Protein AF-A0A2P4XQ29-F1 (afdb_monomer_lite)

Secondary structure (DSSP, 8-state):
---EEEEEETTEEEEEEEEEEEEEETTEEES---TT---EEEETTB----TT-EEEEE----PPPP-

Sequence (67 aa):
MQAKYRLVRDGEIIIENVDMSSMRHFQQKVSEVNKGQECGLQLAGMDEFQPGDTLEAYTTKVMRPEI

pLDDT: mean 88.13, std 6.54, range [53.09, 94.62]

Organism: NCBI:txid4796

Structure (mmCIF, N/CA/C/O backbone):
data_AF-A0A2P4XQ29-F1
#
_entry.id   AF-A0A2P4XQ29-F1
#
loop_
_atom_site.group_PDB
_atom_site.id
_atom_site.type_symbol
_atom_site.label_atom_id
_atom_site.label_alt_id
_atom_site.label_comp_id
_atom_site.label_asym_id
_atom_site.label_entity_id
_atom_site.label_seq_id
_atom_site.pdbx_PDB_ins_code
_atom_site.Cartn_x
_atom_site.Cartn_y
_atom_site.Cartn_z
_atom_site.occupancy
_atom_site.B_iso_or_equiv
_atom_site.auth_seq_id
_atom_site.auth_comp_id
_atom_site.auth_asym_id
_atom_site.auth_atom_id
_atom_site.pdbx_PDB_model_num
ATOM 1 N N . MET A 1 1 ? 9.968 -3.437 6.180 1.00 53.09 1 MET A N 1
ATOM 2 C CA . MET A 1 1 ? 10.305 -3.453 4.739 1.00 53.09 1 MET A CA 1
ATOM 3 C C . MET A 1 1 ? 9.588 -2.285 4.086 1.00 53.09 1 MET A C 1
ATOM 5 O O . MET A 1 1 ? 8.441 -2.056 4.440 1.00 53.09 1 MET A O 1
ATOM 9 N N . GLN A 1 2 ? 10.248 -1.511 3.223 1.00 69.38 2 GLN A N 1
ATOM 10 C CA . GLN A 1 2 ? 9.597 -0.404 2.514 1.00 69.38 2 GLN A CA 1
ATOM 11 C C . GLN A 1 2 ? 9.282 -0.885 1.095 1.00 69.38 2 GLN A C 1
ATOM 13 O O . GLN A 1 2 ? 10.183 -1.013 0.270 1.00 69.38 2 GLN A O 1
ATOM 18 N N . ALA A 1 3 ? 8.023 -1.260 0.865 1.00 86.06 3 ALA A N 1
ATOM 19 C CA . ALA A 1 3 ? 7.528 -1.609 -0.461 1.00 86.06 3 ALA A CA 1
ATOM 20 C C . ALA A 1 3 ? 7.139 -0.333 -1.216 1.00 86.06 3 ALA A C 1
ATOM 22 O O . ALA A 1 3 ? 6.676 0.634 -0.607 1.00 86.06 3 ALA A O 1
ATOM 23 N N . LYS A 1 4 ? 7.316 -0.355 -2.535 1.00 91.12 4 LYS A N 1
ATOM 24 C CA . LYS A 1 4 ? 6.737 0.631 -3.446 1.00 91.12 4 LYS A CA 1
ATOM 25 C C . LYS A 1 4 ? 5.440 0.080 -4.011 1.00 91.12 4 LYS A C 1
ATOM 27 O O . LYS A 1 4 ? 5.291 -1.134 -4.148 1.00 91.12 4 LYS A O 1
ATOM 32 N N . TYR A 1 5 ? 4.518 0.976 -4.324 1.00 92.38 5 TYR A N 1
ATOM 33 C CA . TYR A 1 5 ? 3.212 0.625 -4.851 1.00 92.38 5 TYR A CA 1
ATOM 34 C C . TYR A 1 5 ? 3.003 1.264 -6.219 1.00 92.38 5 TYR A C 1
ATOM 36 O O . TYR A 1 5 ? 3.461 2.382 -6.478 1.00 92.38 5 TYR A O 1
ATOM 44 N N . ARG A 1 6 ? 2.296 0.544 -7.087 1.00 93.31 6 ARG A N 1
ATOM 45 C CA . ARG A 1 6 ? 1.752 1.066 -8.341 1.00 93.31 6 ARG A CA 1
ATOM 46 C C . ARG A 1 6 ? 0.271 0.731 -8.445 1.00 93.31 6 ARG A C 1
ATOM 48 O O . ARG A 1 6 ? -0.169 -0.291 -7.916 1.00 93.31 6 ARG A O 1
ATOM 55 N N . LEU A 1 7 ? -0.472 1.589 -9.127 1.00 93.38 7 LEU A N 1
ATOM 56 C CA . LEU A 1 7 ? -1.872 1.367 -9.450 1.00 93.38 7 LEU A CA 1
ATOM 57 C C . LEU A 1 7 ? -2.011 1.133 -10.944 1.00 93.38 7 LEU A C 1
ATOM 59 O O . LEU A 1 7 ? -1.525 1.930 -11.747 1.00 93.38 7 LEU A O 1
ATOM 63 N N . VAL A 1 8 ? -2.732 0.077 -11.284 1.00 94.62 8 VAL A N 1
ATOM 64 C CA . VAL A 1 8 ? -3.082 -0.285 -12.648 1.00 94.62 8 VAL A CA 1
ATOM 65 C C . VAL A 1 8 ? -4.598 -0.249 -12.789 1.00 94.62 8 VAL A C 1
ATOM 67 O O . VAL A 1 8 ? -5.311 -0.894 -12.017 1.00 94.62 8 VAL A O 1
ATOM 70 N N . ARG A 1 9 ? -5.090 0.489 -13.782 1.00 94.62 9 ARG A N 1
ATOM 71 C CA . ARG A 1 9 ? -6.513 0.602 -14.122 1.00 94.62 9 ARG A CA 1
ATOM 72 C C . ARG A 1 9 ? -6.675 0.324 -15.605 1.00 94.62 9 A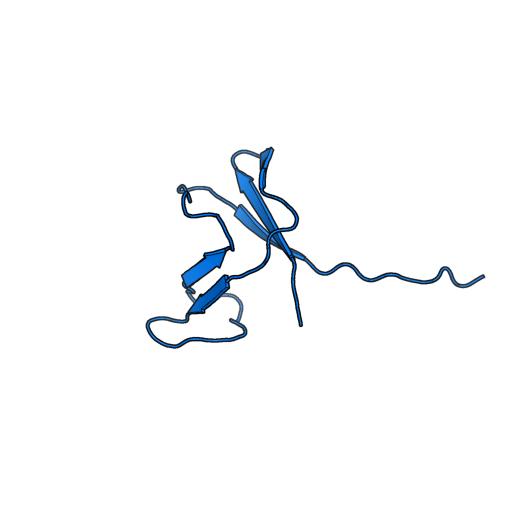RG A C 1
ATOM 74 O O . ARG A 1 9 ? -5.994 0.941 -16.411 1.00 94.62 9 ARG A O 1
ATOM 81 N N . ASP A 1 10 ? -7.540 -0.625 -15.948 1.00 93.94 10 ASP A N 1
ATOM 82 C CA . ASP A 1 10 ? -7.781 -1.034 -17.343 1.00 93.94 10 ASP A CA 1
ATOM 83 C C . ASP A 1 10 ? -6.496 -1.420 -18.118 1.00 93.94 10 ASP A C 1
ATOM 85 O O . ASP A 1 10 ? -6.400 -1.294 -19.331 1.00 93.94 10 ASP A O 1
ATOM 89 N N . GLY A 1 11 ? -5.471 -1.895 -17.399 1.00 92.75 11 GLY A N 1
ATOM 90 C CA . GLY A 1 11 ? -4.164 -2.243 -17.968 1.00 92.75 11 GLY A CA 1
ATOM 91 C C . GLY A 1 11 ? -3.169 -1.082 -18.084 1.00 92.75 11 GLY A C 1
ATOM 92 O O . GLY A 1 11 ? -2.007 -1.327 -18.406 1.00 92.75 11 GLY A O 1
ATOM 93 N N . GLU A 1 12 ? -3.568 0.151 -17.766 1.00 94.00 12 GLU A N 1
ATOM 94 C CA . GLU A 1 12 ? -2.690 1.323 -17.757 1.00 94.00 12 GLU A CA 1
ATOM 95 C C . GLU A 1 12 ? -2.173 1.641 -16.350 1.00 94.00 12 GLU A C 1
ATOM 97 O O . GLU A 1 12 ? -2.898 1.538 -15.357 1.00 94.00 12 GLU A O 1
ATOM 102 N N . ILE A 1 13 ? -0.903 2.046 -16.254 1.00 93.56 13 ILE A N 1
ATOM 103 C CA . ILE A 1 13 ? -0.293 2.471 -14.990 1.00 93.56 13 ILE A CA 1
ATOM 104 C C . ILE A 1 13 ? -0.738 3.905 -14.704 1.00 93.56 13 ILE A C 1
ATOM 106 O O . ILE A 1 13 ? -0.305 4.843 -15.369 1.00 93.56 13 ILE A O 1
ATOM 110 N N . ILE A 1 14 ? -1.583 4.070 -13.690 1.00 92.69 14 ILE A N 1
ATOM 111 C CA . ILE A 1 14 ? -2.106 5.378 -13.275 1.00 92.69 14 ILE A CA 1
ATOM 112 C C . ILE A 1 14 ? -1.133 6.075 -12.325 1.00 92.69 14 ILE A C 1
ATOM 114 O O . ILE A 1 14 ? -0.944 7.287 -12.390 1.00 92.69 14 ILE A O 1
ATOM 118 N N . ILE A 1 15 ? -0.500 5.302 -11.442 1.00 91.19 15 ILE A N 1
ATOM 119 C CA . ILE A 1 15 ? 0.535 5.793 -10.535 1.00 91.19 15 ILE A CA 1
ATOM 120 C C . ILE A 1 15 ? 1.607 4.727 -10.336 1.00 91.19 15 ILE A C 1
ATOM 122 O O . ILE A 1 15 ? 1.316 3.531 -10.316 1.00 91.19 15 ILE A O 1
ATOM 126 N N . GLU A 1 16 ? 2.850 5.161 -10.163 1.00 92.06 16 GLU A N 1
ATOM 127 C CA . GLU A 1 16 ? 4.000 4.288 -9.951 1.00 92.06 16 GLU A CA 1
ATOM 128 C C . GLU A 1 16 ? 4.923 4.855 -8.867 1.00 92.06 16 GLU A C 1
ATOM 130 O O . GLU A 1 16 ? 4.925 6.057 -8.603 1.00 92.06 16 GLU A O 1
ATOM 135 N N . ASN A 1 17 ? 5.742 3.988 -8.263 1.00 91.12 17 ASN A N 1
ATOM 136 C CA . ASN A 1 17 ? 6.772 4.339 -7.284 1.00 91.12 17 ASN A CA 1
ATOM 137 C C . ASN A 1 17 ? 6.246 5.101 -6.062 1.00 91.12 17 ASN A C 1
ATOM 139 O O . ASN A 1 17 ? 6.995 5.846 -5.427 1.00 91.12 17 ASN A O 1
ATOM 143 N N . VAL A 1 18 ? 4.985 4.878 -5.692 1.00 91.44 18 VAL A N 1
ATOM 144 C CA . VAL A 1 18 ? 4.372 5.586 -4.573 1.00 91.44 18 VAL A CA 1
ATOM 145 C C . VAL A 1 18 ? 4.622 4.863 -3.253 1.00 91.44 18 VAL A C 1
ATOM 147 O O . VAL A 1 18 ? 4.658 3.630 -3.177 1.00 91.44 18 VAL A O 1
ATOM 150 N N . ASP A 1 19 ? 4.808 5.652 -2.199 1.00 91.31 19 ASP A N 1
ATOM 151 C CA . ASP A 1 19 ? 4.952 5.161 -0.836 1.00 91.31 19 ASP A CA 1
ATOM 152 C C . ASP A 1 19 ? 3.589 4.979 -0.163 1.00 91.31 19 ASP A C 1
ATOM 154 O O . ASP A 1 19 ? 2.644 5.743 -0.371 1.00 91.31 19 ASP A O 1
ATOM 158 N N . MET A 1 20 ? 3.495 3.974 0.704 1.00 89.69 20 MET A N 1
ATOM 159 C CA . MET A 1 20 ? 2.332 3.793 1.565 1.00 89.69 20 MET A CA 1
ATOM 160 C C . MET A 1 20 ? 2.384 4.773 2.737 1.00 89.69 20 MET A C 1
ATOM 162 O O . MET A 1 20 ? 3.334 4.773 3.518 1.00 89.69 20 MET A O 1
ATOM 166 N N . SER A 1 21 ? 1.318 5.552 2.904 1.00 90.50 21 SER A N 1
ATOM 167 C CA . SER A 1 21 ? 1.128 6.445 4.048 1.00 90.50 21 SER A CA 1
ATOM 168 C C . SER A 1 21 ? 0.666 5.671 5.288 1.00 90.50 21 SER A C 1
ATOM 170 O O . SER A 1 21 ? 1.240 5.794 6.375 1.00 90.50 21 SER A O 1
ATOM 172 N N . SER A 1 22 ? -0.354 4.819 5.146 1.00 89.81 22 SER A N 1
ATOM 173 C CA . SER A 1 22 ? -0.799 3.946 6.233 1.00 89.81 22 SER A CA 1
ATOM 174 C C . SER A 1 22 ? -1.540 2.711 5.732 1.00 89.81 22 SER A C 1
ATOM 176 O O . SER A 1 22 ? -2.139 2.726 4.660 1.00 89.81 22 SER A O 1
ATOM 178 N N . MET A 1 23 ? -1.512 1.650 6.537 1.00 90.38 23 MET A N 1
ATOM 179 C CA . MET A 1 23 ? -2.328 0.459 6.343 1.00 90.38 23 MET A CA 1
ATOM 180 C C . MET A 1 23 ? -3.101 0.177 7.625 1.00 90.38 23 MET A C 1
ATOM 182 O O . MET A 1 23 ? -2.589 0.341 8.742 1.00 90.38 23 MET A O 1
ATOM 186 N N . ARG A 1 24 ? -4.365 -0.198 7.469 1.00 90.69 24 ARG A N 1
ATOM 187 C CA . ARG A 1 24 ? -5.268 -0.485 8.577 1.00 90.69 24 ARG A CA 1
ATOM 188 C C . ARG A 1 24 ? -6.017 -1.778 8.330 1.00 90.69 24 ARG A C 1
ATOM 190 O O . ARG A 1 24 ? -6.506 -2.021 7.234 1.00 90.69 24 ARG A O 1
ATOM 197 N N . HIS A 1 25 ? -6.152 -2.575 9.376 1.00 90.81 25 HIS A N 1
ATOM 198 C CA . HIS A 1 25 ? -7.108 -3.668 9.420 1.00 90.81 25 HIS A CA 1
ATOM 199 C C . HIS A 1 25 ? -8.235 -3.231 10.355 1.00 90.81 25 HIS A C 1
ATOM 201 O O . HIS A 1 25 ? -8.030 -3.073 11.563 1.00 90.81 25 HIS A O 1
ATOM 207 N N . PHE A 1 26 ? -9.403 -2.937 9.782 1.00 86.88 26 PHE A N 1
ATOM 208 C CA . PHE A 1 26 ? -10.486 -2.229 10.467 1.00 86.88 26 PHE A CA 1
ATOM 209 C C . PHE A 1 26 ? -9.999 -0.892 11.059 1.00 86.88 26 PHE A C 1
ATOM 211 O O . PHE A 1 26 ? -9.554 -0.005 10.334 1.00 86.88 26 PHE A O 1
ATOM 218 N N . GLN A 1 27 ? -10.052 -0.733 12.381 1.00 89.00 27 GLN A N 1
ATOM 219 C CA . GLN A 1 27 ? -9.613 0.483 13.071 1.00 89.00 27 GLN A CA 1
ATOM 220 C C . GLN A 1 27 ? -8.126 0.446 13.460 1.00 89.00 27 GLN A C 1
ATOM 222 O O . GLN A 1 27 ? -7.542 1.482 13.793 1.00 89.00 27 GLN A O 1
ATOM 227 N N . GLN A 1 28 ? -7.490 -0.726 13.397 1.00 89.94 28 GLN A N 1
ATOM 228 C CA . GLN A 1 28 ? -6.130 -0.929 13.883 1.00 89.94 28 GLN A CA 1
ATOM 229 C C . GLN A 1 28 ? -5.107 -0.615 12.796 1.00 89.94 28 GLN A C 1
ATOM 231 O O . GLN A 1 28 ? -5.209 -1.113 11.677 1.00 89.94 28 GLN A O 1
ATOM 236 N N . LYS A 1 29 ? -4.102 0.201 13.128 1.00 90.19 29 LYS A N 1
ATOM 237 C CA . LYS A 1 29 ? -2.958 0.450 12.245 1.00 90.19 29 LYS A CA 1
ATOM 238 C C . LYS A 1 29 ? -2.043 -0.770 12.268 1.00 90.19 29 LYS A C 1
ATOM 240 O O . LYS A 1 29 ? -1.621 -1.196 13.339 1.00 90.19 29 LYS A O 1
ATOM 245 N N . VAL A 1 30 ? -1.739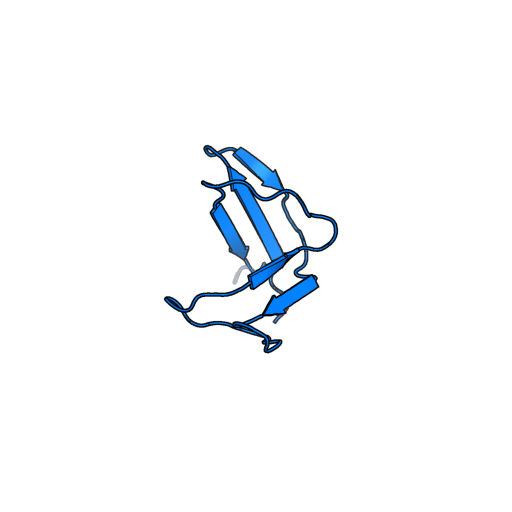 -1.303 11.094 1.00 90.06 30 VAL A N 1
ATOM 246 C CA . VAL A 1 30 ? -0.898 -2.491 10.921 1.00 90.06 30 VAL A CA 1
ATOM 247 C C . VAL A 1 30 ? 0.226 -2.182 9.945 1.00 90.06 30 VAL A C 1
ATOM 249 O O . VAL A 1 30 ? 0.106 -1.289 9.107 1.00 90.06 30 VAL A O 1
ATOM 252 N N . SER A 1 31 ? 1.333 -2.904 10.074 1.00 86.62 31 SER A N 1
ATOM 253 C CA . SER A 1 31 ? 2.456 -2.784 9.140 1.00 86.62 31 SER A CA 1
ATOM 254 C C . SER A 1 31 ? 2.295 -3.703 7.930 1.00 86.62 31 SER A C 1
ATOM 256 O O . SER A 1 31 ? 2.842 -3.405 6.873 1.00 86.62 31 SER A O 1
ATOM 258 N N . GLU A 1 32 ? 1.571 -4.814 8.095 1.00 84.44 32 GLU A N 1
ATOM 259 C CA . GLU A 1 32 ? 1.435 -5.896 7.119 1.00 84.44 32 GLU A CA 1
ATOM 260 C C . GLU A 1 32 ? 0.065 -6.572 7.282 1.00 84.44 32 GLU A C 1
ATOM 262 O O . GLU A 1 32 ? -0.505 -6.588 8.377 1.00 84.44 32 GLU A O 1
ATOM 267 N N . VAL A 1 33 ? -0.452 -7.142 6.194 1.00 86.81 33 VAL A N 1
ATOM 268 C CA . VAL A 1 33 ? -1.710 -7.902 6.158 1.00 86.81 33 VAL A CA 1
ATOM 269 C C . VAL A 1 33 ? -1.503 -9.192 5.378 1.00 86.81 33 VAL A C 1
ATOM 271 O O . VAL A 1 33 ? -0.752 -9.222 4.402 1.00 86.81 33 VAL A O 1
ATOM 274 N N . ASN A 1 34 ? -2.157 -10.272 5.805 1.00 88.06 34 ASN A N 1
ATOM 275 C CA . ASN A 1 34 ? -2.061 -11.547 5.103 1.00 88.06 34 ASN A CA 1
ATOM 276 C C . ASN A 1 34 ? -3.062 -11.622 3.950 1.00 88.06 34 ASN A C 1
ATOM 278 O O . ASN A 1 34 ? -4.110 -10.973 3.950 1.00 88.06 34 ASN A O 1
ATOM 282 N N . LYS A 1 35 ? -2.756 -12.484 2.976 1.00 88.81 35 LYS A N 1
ATOM 283 C CA . LYS A 1 35 ? -3.653 -12.772 1.856 1.00 88.81 35 LYS A CA 1
ATOM 284 C C . LYS A 1 35 ? -5.035 -13.200 2.364 1.00 88.81 35 LYS A C 1
ATOM 286 O O . LYS A 1 35 ? -5.139 -14.078 3.216 1.00 88.81 35 LYS A O 1
ATOM 291 N N . GLY A 1 36 ? -6.082 -12.621 1.779 1.00 87.00 36 GLY A N 1
ATOM 292 C CA . GLY A 1 36 ? -7.474 -12.937 2.111 1.00 87.00 36 GLY A CA 1
ATOM 293 C C . GLY A 1 36 ? -8.036 -12.153 3.298 1.00 87.00 36 GLY A C 1
ATOM 294 O O . GLY A 1 36 ? -9.198 -12.348 3.638 1.00 87.00 36 GLY A O 1
ATOM 295 N N . GLN A 1 37 ? -7.249 -11.265 3.911 1.00 88.56 37 GLN A N 1
ATOM 296 C CA . GLN A 1 37 ? -7.756 -10.306 4.886 1.00 88.56 37 GLN A CA 1
ATOM 297 C C . GLN A 1 37 ? -8.119 -8.992 4.200 1.00 88.56 37 GLN A C 1
ATOM 299 O O . GLN A 1 37 ? -7.381 -8.501 3.348 1.00 88.56 37 GLN A O 1
ATOM 304 N N . GLU A 1 38 ? -9.234 -8.402 4.613 1.00 87.81 38 GLU A N 1
ATOM 305 C CA . GLU A 1 38 ? -9.579 -7.046 4.203 1.00 87.81 38 GLU A CA 1
ATOM 306 C C . GLU A 1 38 ? -8.634 -6.037 4.859 1.00 87.81 38 GLU A C 1
ATOM 308 O O . GLU A 1 38 ? -8.282 -6.149 6.036 1.00 87.81 38 GLU A O 1
ATOM 313 N N . CYS A 1 39 ? -8.227 -5.025 4.108 1.00 89.62 39 CYS A N 1
ATOM 314 C CA . CYS A 1 39 ? -7.366 -3.967 4.605 1.00 89.62 39 CYS A CA 1
ATOM 315 C C . CYS A 1 39 ? -7.741 -2.632 3.968 1.00 89.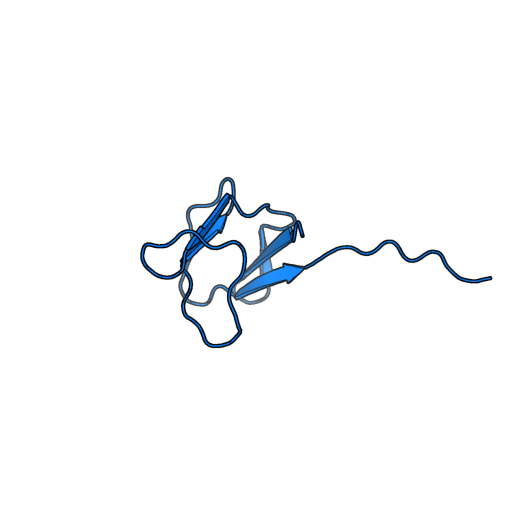62 39 CYS A C 1
ATOM 317 O O . CYS A 1 39 ? -8.068 -2.566 2.786 1.00 89.62 39 CYS A O 1
ATOM 319 N N . GLY A 1 40 ? -7.657 -1.561 4.749 1.00 89.12 40 GLY A N 1
ATOM 320 C CA . GLY A 1 40 ? -7.631 -0.199 4.241 1.00 89.12 40 GLY A CA 1
ATOM 321 C C . GLY A 1 40 ? -6.192 0.212 3.957 1.00 89.12 40 GLY A C 1
ATOM 322 O O . GLY A 1 40 ? -5.320 0.044 4.815 1.00 89.12 40 GLY A O 1
ATOM 323 N N . LEU A 1 41 ? -5.948 0.768 2.774 1.00 89.69 41 LEU A N 1
ATOM 324 C CA . LEU A 1 41 ? -4.654 1.304 2.374 1.00 89.69 41 LEU A CA 1
ATOM 325 C C . LEU A 1 41 ? -4.788 2.788 2.051 1.00 89.69 41 LEU A C 1
ATOM 327 O O . LEU A 1 41 ? -5.719 3.196 1.365 1.00 89.69 41 LEU A O 1
ATOM 331 N N . GLN A 1 42 ? -3.821 3.575 2.506 1.00 89.88 42 GLN A N 1
ATOM 332 C CA . GLN A 1 42 ? -3.656 4.958 2.097 1.00 89.88 42 GLN A CA 1
ATOM 333 C C . GLN A 1 42 ? -2.275 5.128 1.475 1.00 89.88 42 GLN A C 1
ATOM 335 O O . GLN A 1 42 ? -1.258 4.840 2.115 1.00 89.88 42 GLN A O 1
ATOM 340 N N . LEU A 1 43 ? -2.241 5.613 0.239 1.00 90.44 43 LEU A N 1
ATOM 341 C CA . LEU A 1 43 ? -1.017 5.955 -0.473 1.00 90.44 43 LEU A CA 1
ATOM 342 C C . LEU A 1 43 ? -0.672 7.434 -0.262 1.00 90.44 43 LEU A C 1
ATOM 344 O O . LEU A 1 43 ? -1.541 8.261 0.010 1.00 90.44 43 LEU A O 1
ATOM 348 N N . ALA A 1 44 ? 0.611 7.773 -0.332 1.00 89.38 44 ALA A N 1
ATOM 349 C CA . ALA A 1 44 ? 1.056 9.152 -0.195 1.00 89.38 44 ALA A CA 1
ATOM 350 C C . ALA A 1 44 ? 0.660 9.973 -1.435 1.00 89.38 44 ALA A C 1
ATOM 352 O O . ALA A 1 44 ? 1.073 9.652 -2.545 1.00 89.38 44 ALA A O 1
ATOM 353 N N . GLY A 1 45 ? -0.113 11.045 -1.233 1.00 85.38 45 GLY A N 1
ATOM 354 C CA . GLY A 1 45 ? -0.491 11.975 -2.304 1.00 85.38 45 GLY A CA 1
ATOM 355 C C . GLY A 1 45 ? -1.535 11.439 -3.287 1.00 85.38 45 GLY A C 1
ATOM 356 O O . GLY A 1 45 ? -1.649 11.980 -4.382 1.00 85.38 45 GLY A O 1
ATOM 357 N N . MET A 1 46 ? -2.278 10.392 -2.913 1.00 83.00 46 MET A N 1
ATOM 358 C CA . MET A 1 46 ? -3.327 9.807 -3.743 1.00 83.00 46 MET A CA 1
ATOM 359 C C . MET A 1 46 ? -4.595 9.542 -2.927 1.00 83.00 46 MET A C 1
ATOM 361 O O . MET A 1 46 ? -4.572 8.758 -1.978 1.00 83.00 46 MET A O 1
ATOM 365 N N . ASP A 1 47 ? -5.700 10.148 -3.360 1.00 81.25 47 ASP A N 1
ATOM 366 C CA . ASP A 1 47 ? -7.023 10.020 -2.733 1.00 81.25 47 ASP A CA 1
ATOM 367 C C . ASP A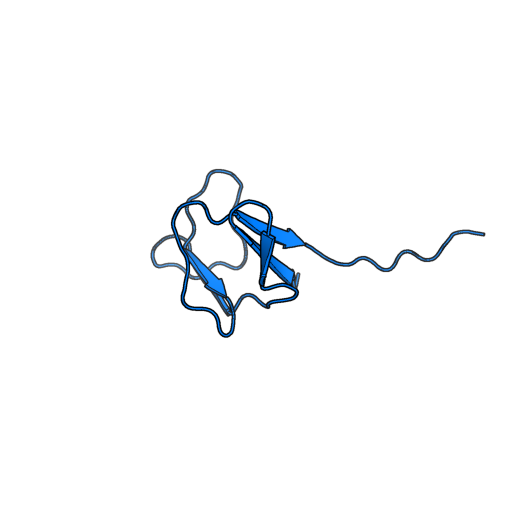 1 47 ? -8.089 9.435 -3.683 1.00 81.25 47 ASP A C 1
ATOM 369 O O . ASP A 1 47 ? -9.175 9.060 -3.247 1.00 81.25 47 ASP A O 1
ATOM 373 N N . GLU A 1 48 ? -7.787 9.305 -4.979 1.00 84.56 48 GLU A N 1
ATOM 374 C CA . GLU A 1 48 ? -8.760 8.907 -6.003 1.0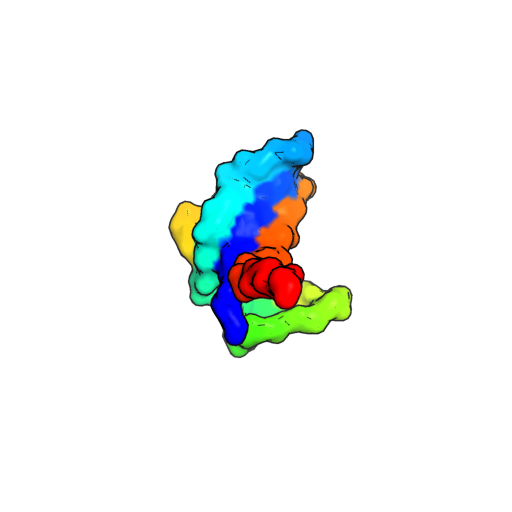0 84.56 48 GLU A CA 1
ATOM 375 C C . GLU A 1 48 ? -8.598 7.441 -6.430 1.00 84.56 48 GLU A C 1
ATOM 377 O O . GLU A 1 48 ? -7.954 7.122 -7.434 1.00 84.56 48 GLU A O 1
ATOM 382 N N . PHE A 1 49 ? -9.232 6.542 -5.677 1.00 89.75 49 PHE A N 1
ATOM 383 C CA . PHE A 1 49 ? -9.400 5.135 -6.055 1.00 89.75 49 PHE A CA 1
ATOM 384 C C . PHE A 1 49 ? -10.760 4.908 -6.718 1.00 89.75 49 PHE A C 1
ATOM 386 O O . PHE A 1 49 ? -11.767 5.500 -6.328 1.00 89.75 49 PHE A O 1
ATOM 393 N N . GLN A 1 50 ? -10.801 4.021 -7.705 1.00 91.06 50 GLN A N 1
ATOM 394 C CA . GLN A 1 50 ? -12.007 3.621 -8.420 1.00 91.06 50 GLN A CA 1
ATOM 395 C C . GLN A 1 50 ? -12.191 2.099 -8.361 1.00 91.06 50 GLN A C 1
ATOM 397 O O . GLN A 1 50 ? -11.216 1.347 -8.321 1.00 91.06 50 GLN A O 1
ATOM 402 N N . PRO A 1 51 ? -13.439 1.601 -8.370 1.00 91.81 51 PRO A N 1
ATOM 403 C CA . PRO A 1 51 ? -13.692 0.172 -8.508 1.00 91.81 51 PRO A CA 1
ATOM 404 C C . PRO A 1 51 ? -13.042 -0.387 -9.781 1.00 91.81 51 PRO A C 1
ATOM 406 O O . PRO A 1 51 ? -13.177 0.198 -10.851 1.00 91.81 51 PRO A O 1
ATOM 409 N N . GLY A 1 52 ? -12.362 -1.529 -9.663 1.00 91.75 52 GLY A N 1
ATOM 410 C CA . GLY A 1 52 ? -11.602 -2.142 -10.763 1.00 91.75 52 GLY A CA 1
ATOM 411 C C . GLY A 1 52 ? -10.106 -1.817 -10.753 1.00 91.75 52 GLY A C 1
ATOM 412 O O . GLY A 1 52 ? -9.342 -2.444 -11.483 1.00 91.75 52 GLY A O 1
ATOM 413 N N . ASP A 1 53 ? -9.674 -0.903 -9.885 1.00 93.00 53 ASP A N 1
ATOM 414 C CA . ASP A 1 53 ? -8.265 -0.636 -9.629 1.00 93.00 53 ASP A CA 1
ATOM 415 C C . ASP A 1 53 ? -7.522 -1.861 -9.095 1.00 93.00 53 ASP A C 1
ATOM 417 O O . ASP A 1 53 ? -7.940 -2.502 -8.128 1.00 93.00 53 ASP A O 1
ATOM 421 N N . THR A 1 54 ? -6.371 -2.149 -9.697 1.00 93.25 54 THR A N 1
ATOM 422 C CA . THR A 1 54 ? -5.435 -3.169 -9.227 1.00 93.25 54 THR A CA 1
ATOM 423 C C . THR A 1 54 ? -4.211 -2.496 -8.638 1.00 93.25 54 THR A C 1
ATOM 425 O O . THR A 1 54 ? -3.491 -1.771 -9.319 1.00 93.25 54 THR A O 1
ATOM 428 N N . LEU A 1 55 ? -3.959 -2.750 -7.359 1.00 91.31 55 LEU A N 1
ATOM 429 C CA . LEU A 1 55 ? -2.825 -2.183 -6.652 1.00 91.31 55 LEU A CA 1
ATOM 430 C C . LEU A 1 55 ? -1.747 -3.242 -6.431 1.00 91.31 55 LEU A C 1
ATOM 432 O O . LEU A 1 55 ? -2.009 -4.300 -5.858 1.00 91.31 55 LEU A O 1
ATOM 436 N N . GLU A 1 56 ? -0.525 -2.947 -6.854 1.00 91.75 56 GLU A N 1
ATOM 437 C CA . GLU A 1 56 ? 0.594 -3.881 -6.791 1.00 91.75 56 GLU A CA 1
ATOM 438 C C . GLU A 1 56 ? 1.703 -3.340 -5.893 1.00 91.75 56 GLU A C 1
ATOM 440 O O . GLU A 1 56 ? 2.205 -2.235 -6.101 1.00 91.75 56 GLU A O 1
ATOM 445 N N . ALA A 1 57 ? 2.110 -4.144 -4.910 1.00 90.69 57 ALA A N 1
ATOM 446 C CA . ALA A 1 57 ? 3.247 -3.866 -4.043 1.00 90.69 57 ALA A CA 1
ATOM 447 C C . ALA A 1 57 ? 4.492 -4.599 -4.561 1.00 90.69 57 ALA A C 1
ATOM 449 O O . ALA A 1 57 ? 4.465 -5.813 -4.763 1.00 90.69 57 ALA A O 1
ATOM 450 N N . T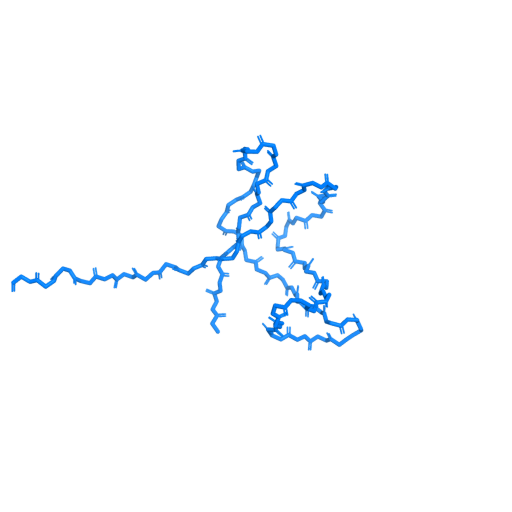YR A 1 58 ? 5.601 -3.885 -4.736 1.00 90.69 58 TYR A N 1
ATOM 451 C CA . TYR A 1 58 ? 6.864 -4.451 -5.199 1.00 90.69 58 TYR A CA 1
ATOM 452 C C . TYR A 1 58 ? 8.052 -3.936 -4.385 1.00 90.69 58 TYR A C 1
ATOM 454 O O . TYR A 1 58 ? 7.998 -2.925 -3.683 1.00 90.69 58 TYR A O 1
ATOM 462 N N . THR A 1 59 ? 9.157 -4.675 -4.442 1.00 89.25 59 THR A N 1
ATOM 463 C CA . THR A 1 59 ? 10.428 -4.292 -3.821 1.00 89.25 59 THR A CA 1
ATOM 464 C C . THR A 1 59 ? 11.543 -4.496 -4.828 1.00 89.25 59 THR A C 1
ATOM 466 O O . THR A 1 59 ? 11.716 -5.594 -5.356 1.00 89.25 59 THR A O 1
ATOM 469 N N . THR A 1 60 ? 12.329 -3.454 -5.068 1.00 86.56 60 THR A N 1
ATOM 470 C CA . THR A 1 60 ? 13.490 -3.531 -5.952 1.00 86.56 60 THR A CA 1
ATOM 471 C C . THR A 1 60 ? 14.656 -4.166 -5.203 1.00 86.56 60 THR A C 1
ATOM 473 O O . THR A 1 60 ? 15.123 -3.634 -4.196 1.00 86.56 60 THR A O 1
ATOM 476 N N . LYS A 1 61 ? 15.146 -5.307 -5.692 1.00 85.25 61 LYS A N 1
ATOM 477 C CA . LYS A 1 61 ? 16.388 -5.920 -5.212 1.00 85.25 61 LYS A CA 1
ATOM 478 C C . LYS A 1 61 ? 17.482 -5.700 -6.248 1.00 85.25 61 LYS A C 1
ATOM 480 O O . LYS A 1 61 ? 17.360 -6.157 -7.379 1.00 85.25 61 LYS A O 1
ATOM 485 N N . VAL A 1 62 ? 18.556 -5.019 -5.854 1.00 84.12 62 VAL A N 1
ATOM 486 C CA . VAL A 1 62 ? 19.762 -4.901 -6.682 1.00 84.12 62 VAL A CA 1
ATOM 487 C C . VAL A 1 62 ? 20.548 -6.200 -6.534 1.00 84.12 62 VAL A C 1
ATOM 489 O O . VAL A 1 62 ? 21.177 -6.433 -5.502 1.00 84.12 62 VAL A O 1
ATOM 492 N N . MET A 1 63 ? 20.474 -7.067 -7.541 1.00 85.62 63 MET A N 1
ATOM 493 C CA . MET A 1 63 ? 21.307 -8.268 -7.606 1.00 85.62 63 MET A CA 1
ATOM 494 C C . MET A 1 63 ? 22.621 -7.909 -8.295 1.00 85.62 63 MET A C 1
ATOM 496 O O . MET A 1 63 ? 22.613 -7.306 -9.368 1.00 85.62 63 MET A O 1
ATOM 500 N N . ARG A 1 64 ? 23.754 -8.243 -7.671 1.00 83.50 64 ARG A N 1
ATOM 501 C CA . ARG A 1 64 ? 25.046 -8.161 -8.359 1.00 83.50 64 ARG A CA 1
ATOM 502 C C . ARG A 1 64 ? 25.137 -9.370 -9.287 1.00 83.50 64 ARG A C 1
ATOM 504 O O . ARG A 1 64 ? 24.878 -10.470 -8.803 1.00 83.50 64 ARG A O 1
ATOM 511 N N . PRO A 1 65 ? 25.472 -9.192 -10.573 1.00 80.12 65 PRO A N 1
ATOM 512 C CA . PRO A 1 65 ? 25.753 -10.334 -11.423 1.00 80.12 65 PRO A CA 1
ATOM 513 C C . PRO A 1 65 ? 26.946 -11.089 -10.827 1.00 80.12 65 PRO A C 1
ATOM 515 O O . PRO A 1 65 ? 27.992 -10.491 -10.570 1.00 80.12 65 PRO A O 1
ATOM 518 N N . GLU A 1 66 ? 26.756 -12.376 -10.544 1.00 73.94 66 GLU A N 1
ATOM 519 C CA . GLU A 1 66 ? 27.872 -13.284 -10.292 1.00 73.94 66 GLU A CA 1
ATOM 520 C C . GLU A 1 66 ? 28.593 -13.493 -11.630 1.00 73.94 66 GLU A C 1
ATOM 522 O O . GLU A 1 66 ? 27.948 -13.777 -12.643 1.00 73.94 66 GLU A O 1
ATOM 527 N N . ILE A 1 67 ? 29.906 -13.250 -11.635 1.00 70.62 67 ILE A N 1
ATOM 528 C CA . ILE A 1 67 ? 30.809 -13.398 -12.785 1.00 70.62 67 ILE A CA 1
ATOM 529 C C . ILE A 1 67 ? 31.645 -14.651 -12.566 1.00 70.62 67 ILE A C 1
ATOM 531 O O . ILE A 1 67 ? 32.133 -14.804 -11.421 1.00 70.62 67 ILE A O 1
#

Foldseek 3Di:
DWWAKWKAAPNDTPDGRWGWPFKDQVPHTDPDDDPPGDIDTDIPPDDDDDPRIDMDIHDDDDDDDDD

Radius of gyration: 14.05 Å; chains: 1; bounding box: 44×25×32 Å

InterPro domains:
  IPR009000 Translation protein, beta-barrel domain superfamily [SSF50447] (3-61)

=== Feature glossary ===
Feature key, reading from the visual/contextual features back to the raw sequence:

Rendered structure images. Six rendered views show the 3D structure from the faces of a cube — i.e. along ±x, ±y, ±z. Rendering representation is drawn randomly per protein from cartoon (secondary-structure ribbons), sticks (backbone bonds), or molecular surface; coloring is either N→C rainbow (blue at the N-terminus through red at the C-terminus) or one color per chain.

Contact-map, Ramachandran, and PAE plots. The contact map is a binary N×N matrix image: pixel (i, j) is dark where Cα_i and Cα_j are within 8 Å and |i−j|>4. Because the |i−j|>4 filter removes local helical contacts, off-diagonal stripes parallel to the main diagonal indicate parallel β-sheets; stripes perpendicular to it indicate antiparallel β-sheets. The Ramachandran plot scatters every residue's (φ, ψ) pair against the sterically allowed regions. The PAE heatmap renders the predicted-aligned-error matrix.

InterPro / GO / CATH / organism. Database cross-references. InterPro integrates a dozen domain/family signature databases into unified entries with residue-range hits. GO terms attach function/process/location labels with evidence codes. CATH codes position the fold in a four-level structural taxonomy. Organism is the NCBI-taxonomy species name.

Nearest PDB structures. The Foldseek neighbor list gives the closest experimentally determined structures in the PDB, ranked by structural alignment. TM-score near 1 means near-identical fold; near 0.3 means only rough topology match. This is how one finds what a novel AlphaFold prediction most resembles in the solved-structure universe.

Predicted aligned error. PAE(i, j) answers: if I align the predicted and true structures on residue i, how far off (in Å) do I expect residue j to be? A block-diagonal PAE matrix with low values on the blocks and high values off-diagonal is the signature of a multi-domain protein with confidently predicted domains but uncertain inter-domain orientation.

Solvent-accessible surface area. Accessible surface area quantifies burial. A residue with SASA near zero is packed into the hydrophobic core; one with SASA >100 Å² sits on the surface. Computed here via the Shrake–Rupley numerical algorithm with a 1.4 Å probe.

B-factor. B-factor (Debye–Waller factor) reflects atomic displacement in the crystal lattice. It is an experimental observable (units Å²), not a prediction; low values mean the atom is pinned down, high values mean it moves or is heterogeneous across the crystal.

pLDDT. For AlphaFold models, the B-factor field carries pLDDT — the model's own estimate of local accuracy on a 0–100 scale. Regions with pLDDT<50 should be treated as essentially unmodeled; they often correspond to intrinsically disordered segments.

Backbone torsions (φ/ψ). φ (phi) and ψ (psi) are the two rotatable backbone dihedrals per residue: φ is the C(i-1)–N–Cα–C torsion, ψ is the N–Cα–C–N(i+1) torsion, both in degrees on (−180°, 180°]. α-helical residues cluster near (−60°, −45°); β-strand residues near (−120°, +130°). A Ramachandran plot is simply a scatter of (φ, ψ) for every residue.

Radius of gyration, Cα contacts, bounding box. Radius of gyration (Rg) is the root-mean-square distance of Cα atoms from their centroid — a single number for overall size and compactness. A globular domain of N residues has Rg ≈ 2.2·N^0.38 Å; an extended or disordered chain has a much larger Rg. The Cα contact count is the number of residue pairs whose Cα atoms are within 8 Å and are more than four positions apart in sequence — a standard proxy for tertiary packing density. The bounding box is the smallest axis-aligned box enclosing all Cα atoms.

Secondary structure (3-state, P-SEA). Three-state secondary structure (P-SEA) collapses the eight DSSP classes into helix (a), strand (b), and coil (c). P-SEA assigns these from Cα geometry alone — distances and angles — without requiring backbone oxygens, so it works on any Cα trace.

Secondary structure (8-state, DSSP). DSSP 8-state secondary structure assigns each residue one of H (α-helix), G (3₁₀-helix), I (π-helix), E (extended β-strand), B (isolated β-bridge), T (hydrogen-bonded turn), S (bend), or '-' (coil). The assignment is computed from backbone hydrogen-bond geometry via the Kabsch–Sander algorithm.

Foldseek 3Di. A 3Di character summarizes, for each residue, the relative orientation of the Cα frame of its nearest spatial neighbor. Because it encodes fold topology rather than chemistry, 3Di alignments detect remote structural similarity that sequence alignment misses.

mmCIF coordinates. The mmCIF block holds the 3D Cartesian coordinates of each backbone atom (N, Cα, C, O) in ångströms. mmCIF is the PDB's canonical archive format — a tagged-loop text representation of the atomic model.

Sequence. Sequence gives the chain of amino acids in standard one-letter code (A=alanine, C=cysteine, …, Y=tyrosine), read N→C. It is the only feature that is directly encoded by the gene; all structural features are derived from the folded form of this sequence.